Protein AF-A0AAD6V5V3-F1 (afdb_monomer_lite)

Organism: NCBI:txid153505

Radius of gyration: 15.56 Å; chains: 1; bounding box: 36×31×38 Å

pLD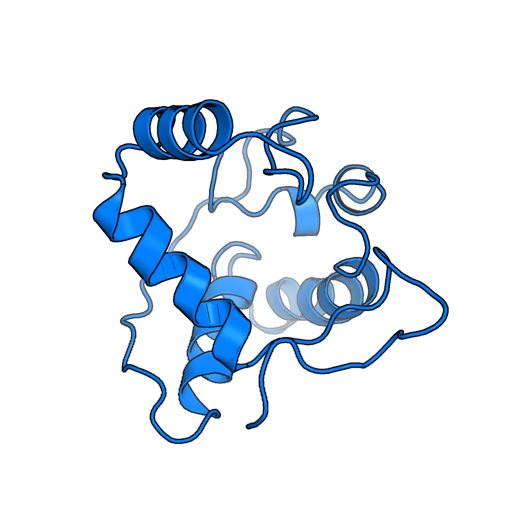DT: mean 90.62, std 7.43, range [54.41, 97.75]

Sequence (130 aa):
GAADRSFLWDLDEVQREENNGLQAITAVLTLLPAHFGVSPGDVLQLAGVLGVLACPGGPRIDVWVGRAPPANVAPTGLLPSPFDTVEHLTGRFADMGFAATDLIALVGAHGTAKQRFVDPSRAGQSMDST

Structure (mmCIF, N/CA/C/O backbone):
data_AF-A0AAD6V5V3-F1
#
_entry.id   AF-A0AAD6V5V3-F1
#
loop_
_atom_site.group_PDB
_atom_site.id
_atom_site.type_symbol
_atom_site.label_atom_id
_atom_site.label_alt_id
_atom_site.label_comp_id
_atom_site.label_asym_id
_atom_site.label_entity_id
_atom_site.label_seq_id
_atom_site.pdbx_PDB_ins_code
_atom_site.Cartn_x
_atom_site.Cartn_y
_atom_site.Cartn_z
_atom_site.occupancy
_atom_site.B_iso_or_equiv
_atom_site.auth_seq_id
_atom_site.auth_comp_id
_atom_site.auth_asym_id
_atom_site.auth_atom_id
_atom_site.pdbx_PDB_model_num
ATOM 1 N N . GLY A 1 1 ? 6.956 6.339 -10.772 1.00 54.41 1 GLY A N 1
ATOM 2 C CA . GLY A 1 1 ? 6.102 5.737 -11.814 1.00 54.41 1 GLY A CA 1
ATOM 3 C C . GLY A 1 1 ? 5.219 4.661 -11.216 1.00 54.41 1 GLY A C 1
ATOM 4 O O . GLY A 1 1 ? 5.354 3.496 -11.567 1.00 54.41 1 GLY A O 1
ATOM 5 N N . ALA A 1 2 ? 4.282 5.060 -10.348 1.00 71.12 2 ALA A N 1
ATOM 6 C CA . ALA A 1 2 ? 3.344 4.177 -9.651 1.00 71.12 2 ALA A CA 1
ATOM 7 C C . ALA A 1 2 ? 4.007 2.915 -9.053 1.00 71.12 2 ALA A C 1
ATOM 9 O O . ALA A 1 2 ? 4.769 3.005 -8.096 1.00 71.12 2 ALA A O 1
ATOM 10 N N . ALA A 1 3 ? 3.736 1.734 -9.611 1.00 70.19 3 ALA A N 1
ATOM 11 C CA . ALA A 1 3 ? 4.239 0.451 -9.118 1.00 70.19 3 ALA A CA 1
ATOM 12 C C . ALA A 1 3 ? 5.700 0.142 -9.522 1.00 70.19 3 ALA A C 1
ATOM 14 O O . ALA A 1 3 ? 6.078 -1.029 -9.586 1.00 70.19 3 ALA A O 1
ATOM 15 N N . ASP A 1 4 ? 6.516 1.164 -9.788 1.00 66.94 4 ASP A N 1
ATOM 16 C CA . ASP A 1 4 ? 7.957 1.048 -10.051 1.00 66.94 4 ASP A CA 1
ATOM 17 C C . ASP A 1 4 ? 8.811 1.056 -8.774 1.00 66.94 4 ASP A C 1
ATOM 19 O O . ASP A 1 4 ? 9.983 0.684 -8.811 1.00 66.94 4 ASP A O 1
ATOM 23 N N . ARG A 1 5 ? 8.184 1.364 -7.629 1.00 67.44 5 ARG A N 1
ATOM 24 C CA . ARG A 1 5 ? 8.738 1.199 -6.274 1.00 67.44 5 ARG A CA 1
ATOM 25 C C . ARG A 1 5 ? 9.974 2.047 -6.021 1.00 67.44 5 ARG A C 1
ATOM 27 O O . ARG A 1 5 ? 10.941 1.585 -5.412 1.00 67.44 5 ARG A O 1
ATOM 34 N N . SER A 1 6 ? 9.903 3.299 -6.455 1.00 73.19 6 SER A N 1
ATOM 35 C CA . SER A 1 6 ? 10.921 4.310 -6.190 1.00 73.19 6 SER A CA 1
ATOM 36 C C . SER A 1 6 ? 11.314 4.383 -4.708 1.00 73.19 6 SER A C 1
ATOM 38 O O . SER A 1 6 ? 12.503 4.483 -4.443 1.00 73.19 6 SER A O 1
ATOM 40 N N . PHE A 1 7 ? 10.405 4.154 -3.750 1.00 76.81 7 PHE A N 1
ATOM 41 C CA . PHE A 1 7 ? 10.744 4.147 -2.314 1.00 76.81 7 PHE A CA 1
ATOM 42 C C . PHE A 1 7 ? 11.674 3.012 -1.836 1.00 76.81 7 PHE A C 1
ATOM 44 O O . PHE A 1 7 ? 12.248 3.116 -0.756 1.00 76.81 7 PHE A O 1
ATOM 51 N N . LEU A 1 8 ? 11.826 1.913 -2.592 1.00 74.19 8 LEU A N 1
ATOM 52 C CA . LEU A 1 8 ? 12.828 0.877 -2.281 1.00 74.19 8 LEU A CA 1
ATOM 53 C C . LEU A 1 8 ? 14.222 1.241 -2.818 1.00 74.19 8 LEU A C 1
ATOM 55 O O . LEU A 1 8 ? 15.199 0.574 -2.490 1.00 74.19 8 LEU A O 1
ATOM 59 N N . TRP A 1 9 ? 14.305 2.254 -3.678 1.00 72.06 9 TRP A N 1
ATOM 60 C CA . TRP A 1 9 ? 15.536 2.723 -4.307 1.00 72.06 9 TRP A CA 1
ATOM 61 C C . TRP A 1 9 ? 15.996 4.064 -3.726 1.00 72.06 9 TRP A C 1
ATOM 63 O O . TRP A 1 9 ? 17.182 4.253 -3.468 1.00 72.06 9 TRP A O 1
ATOM 73 N N . ASP A 1 10 ? 15.056 4.979 -3.505 1.00 76.38 10 ASP A N 1
ATOM 74 C CA . ASP A 1 10 ? 15.281 6.292 -2.927 1.00 76.38 10 ASP A CA 1
ATOM 75 C C . ASP A 1 10 ? 15.041 6.266 -1.415 1.00 76.38 10 ASP A C 1
ATOM 77 O O . ASP A 1 10 ? 13.914 6.108 -0.935 1.00 76.38 10 ASP A O 1
ATOM 81 N N . LEU A 1 11 ? 16.129 6.442 -0.667 1.00 74.25 11 LEU A N 1
ATOM 82 C CA . LEU A 1 11 ? 16.093 6.481 0.787 1.00 74.25 11 LEU A CA 1
ATOM 83 C C . LEU A 1 11 ? 15.423 7.748 1.324 1.00 74.25 11 LEU A C 1
ATOM 85 O O . LEU A 1 11 ? 15.017 7.720 2.478 1.00 74.25 11 LEU A O 1
ATOM 89 N N . ASP A 1 12 ? 15.254 8.807 0.529 1.00 84.81 12 ASP A N 1
ATOM 90 C CA . ASP A 1 12 ? 14.561 10.020 0.971 1.00 84.81 12 ASP A CA 1
ATOM 91 C C . ASP A 1 12 ? 13.036 9.869 0.865 1.00 84.81 12 ASP A C 1
ATOM 93 O O . ASP A 1 12 ? 12.298 10.338 1.734 1.00 84.81 12 ASP A O 1
ATOM 97 N N . GLU A 1 13 ? 12.536 9.157 -0.152 1.00 87.88 13 GLU A N 1
ATOM 98 C CA . GLU A 1 13 ? 11.103 8.893 -0.322 1.00 87.88 13 GLU A CA 1
ATOM 99 C C . GLU A 1 13 ? 10.508 8.158 0.887 1.00 87.88 13 GLU A C 1
ATOM 101 O O . GLU A 1 13 ? 9.451 8.550 1.387 1.00 87.88 13 GLU A O 1
ATOM 106 N N . VAL A 1 14 ? 11.201 7.145 1.418 1.00 89.81 14 VAL A N 1
ATOM 107 C CA . VAL A 1 14 ? 10.723 6.379 2.583 1.00 89.81 14 VAL A CA 1
ATOM 108 C C . VAL A 1 14 ? 10.774 7.175 3.899 1.00 89.81 14 VAL A C 1
ATOM 110 O O . VAL A 1 14 ? 10.152 6.769 4.878 1.00 89.81 14 VAL A O 1
ATOM 113 N N . GLN A 1 15 ? 11.491 8.302 3.957 1.00 90.69 15 GLN A N 1
ATOM 114 C CA . GLN A 1 15 ? 11.553 9.161 5.154 1.00 90.69 15 GLN A CA 1
ATOM 115 C C . GLN A 1 15 ? 10.452 10.222 5.197 1.00 90.69 15 GLN A C 1
ATOM 117 O O . GLN A 1 15 ? 10.331 10.935 6.192 1.00 90.69 15 GLN A O 1
ATOM 122 N N . ARG A 1 16 ? 9.652 10.350 4.136 1.00 90.94 16 ARG A N 1
ATOM 123 C CA . ARG A 1 16 ? 8.540 11.302 4.110 1.00 90.94 16 ARG A CA 1
ATOM 124 C C . ARG A 1 16 ? 7.472 10.915 5.128 1.00 90.94 16 ARG A C 1
ATOM 126 O O . ARG A 1 16 ? 7.244 9.731 5.381 1.00 90.94 16 ARG A O 1
ATOM 133 N N . GLU A 1 17 ? 6.797 11.916 5.683 1.00 90.19 17 GLU A N 1
ATOM 134 C CA . GLU A 1 17 ? 5.797 11.720 6.735 1.00 90.19 17 GLU A CA 1
ATOM 135 C C . GLU A 1 17 ? 4.658 10.800 6.275 1.00 90.19 17 GLU A C 1
ATOM 137 O O . GLU A 1 17 ? 4.246 9.911 7.022 1.00 90.19 17 GLU A O 1
ATOM 142 N N . GLU A 1 18 ? 4.224 10.931 5.017 1.00 89.81 18 GLU A N 1
ATOM 143 C CA . GLU A 1 18 ? 3.192 10.076 4.423 1.00 89.81 18 GLU A CA 1
ATOM 144 C C . GLU A 1 18 ? 3.594 8.592 4.310 1.00 89.81 18 GLU A C 1
ATOM 146 O O . GLU A 1 18 ? 2.730 7.730 4.166 1.00 89.81 18 GLU A O 1
ATOM 151 N N . ASN A 1 19 ? 4.891 8.281 4.412 1.00 92.00 19 ASN A N 1
ATOM 152 C CA . ASN A 1 19 ? 5.453 6.930 4.344 1.00 92.00 19 ASN A CA 1
ATOM 153 C C . ASN A 1 19 ? 5.829 6.357 5.724 1.00 92.00 19 ASN A C 1
ATOM 155 O O . ASN A 1 19 ? 6.440 5.283 5.811 1.00 92.00 19 ASN A O 1
ATOM 159 N N . ASN A 1 20 ? 5.471 7.038 6.818 1.00 92.06 20 ASN A N 1
ATOM 160 C CA . ASN A 1 20 ? 5.754 6.569 8.173 1.00 92.06 20 ASN A CA 1
ATOM 161 C C . ASN A 1 20 ? 5.230 5.145 8.421 1.00 92.06 20 ASN A C 1
ATOM 163 O O . ASN A 1 20 ? 4.046 4.845 8.277 1.00 92.06 20 ASN A O 1
ATOM 167 N N . GLY A 1 21 ? 6.138 4.257 8.833 1.00 90.69 21 GLY A N 1
ATOM 168 C CA . GLY A 1 21 ? 5.881 2.835 9.056 1.00 90.69 21 GLY A CA 1
ATOM 169 C C . GLY A 1 21 ? 6.419 1.910 7.966 1.00 90.69 21 GLY A C 1
ATOM 170 O O . GLY A 1 21 ? 6.533 0.707 8.211 1.00 90.69 21 GLY A O 1
ATOM 171 N N . LEU A 1 22 ? 6.820 2.439 6.807 1.00 92.19 22 LEU A N 1
ATOM 172 C CA . LEU A 1 22 ? 7.401 1.641 5.723 1.00 92.19 22 LEU A CA 1
ATOM 173 C C . LEU A 1 22 ? 8.907 1.393 5.881 1.00 92.19 22 LEU A C 1
ATOM 175 O O . LEU A 1 22 ? 9.457 0.527 5.199 1.00 92.19 22 LEU A O 1
ATOM 179 N N . GLN A 1 23 ? 9.589 2.097 6.787 1.00 91.56 23 GLN A N 1
ATOM 180 C CA . GLN A 1 23 ? 11.049 2.036 6.924 1.00 91.56 23 GLN A CA 1
ATOM 181 C C . GLN A 1 23 ? 11.535 0.624 7.276 1.00 91.56 23 GLN A C 1
ATOM 183 O O . GLN A 1 23 ? 12.470 0.113 6.661 1.00 91.56 23 GLN A O 1
ATOM 188 N N . ALA A 1 24 ? 10.864 -0.036 8.226 1.00 91.25 24 ALA A N 1
ATOM 189 C CA . ALA A 1 24 ? 11.245 -1.374 8.674 1.00 91.25 24 ALA A CA 1
ATOM 190 C C . ALA A 1 24 ? 11.100 -2.422 7.559 1.00 91.25 24 ALA A C 1
ATOM 192 O O . ALA A 1 24 ? 12.007 -3.224 7.350 1.00 91.25 24 ALA A O 1
ATOM 193 N N . ILE A 1 25 ? 9.986 -2.404 6.817 1.00 90.88 25 ILE A N 1
ATOM 194 C CA . ILE A 1 25 ? 9.772 -3.364 5.726 1.00 90.88 25 ILE A CA 1
ATOM 195 C C . ILE A 1 25 ? 10.682 -3.064 4.532 1.00 90.88 25 ILE A C 1
ATOM 197 O O . ILE A 1 25 ? 11.215 -3.987 3.924 1.00 90.88 25 ILE A O 1
ATOM 201 N N . THR A 1 26 ? 10.941 -1.788 4.244 1.00 90.56 26 THR A N 1
ATOM 202 C CA . THR A 1 26 ? 11.869 -1.370 3.186 1.00 90.56 26 THR A CA 1
ATOM 203 C C . THR A 1 26 ? 13.275 -1.892 3.457 1.00 90.56 26 THR A C 1
ATOM 205 O O . THR A 1 26 ? 13.861 -2.510 2.575 1.00 90.56 26 THR A O 1
ATOM 208 N N . ALA A 1 27 ? 13.778 -1.758 4.689 1.00 89.62 27 ALA A N 1
ATOM 209 C CA . ALA A 1 27 ? 15.093 -2.272 5.078 1.00 89.62 27 ALA A CA 1
ATOM 210 C C . ALA A 1 27 ? 15.240 -3.794 4.888 1.00 89.62 27 ALA A C 1
ATOM 212 O O . ALA A 1 27 ? 16.331 -4.278 4.596 1.00 89.62 27 ALA A O 1
ATOM 213 N N . VAL A 1 28 ? 14.149 -4.553 5.037 1.00 90.50 28 VAL A N 1
ATOM 214 C CA . VAL A 1 28 ? 14.135 -6.003 4.791 1.00 90.50 28 VAL A CA 1
ATOM 215 C C . VAL A 1 28 ? 14.093 -6.304 3.292 1.00 90.50 28 VAL A C 1
ATOM 217 O O . VAL A 1 28 ? 14.845 -7.144 2.800 1.00 90.50 28 VAL A O 1
ATOM 220 N N . LEU A 1 29 ? 13.209 -5.629 2.552 1.00 91.38 29 LEU A N 1
ATOM 221 C CA . LEU A 1 29 ? 12.964 -5.932 1.143 1.00 91.38 29 LEU A CA 1
ATOM 222 C C . LEU A 1 29 ? 14.087 -5.462 0.215 1.00 91.38 29 LEU A C 1
ATOM 224 O O . LEU A 1 29 ? 14.263 -6.072 -0.835 1.00 91.38 29 LEU A O 1
ATOM 228 N N . THR A 1 30 ? 14.861 -4.435 0.574 1.00 89.06 30 THR A N 1
ATOM 229 C CA . THR A 1 30 ? 15.959 -3.898 -0.258 1.00 89.06 30 THR A CA 1
ATOM 230 C C . THR A 1 30 ? 17.105 -4.888 -0.477 1.00 89.06 30 THR A C 1
ATOM 232 O O . THR A 1 30 ? 17.839 -4.767 -1.456 1.00 89.06 30 THR A O 1
ATOM 235 N N . LEU A 1 31 ? 17.242 -5.902 0.382 1.00 89.56 31 LEU A N 1
ATOM 236 C CA . LEU A 1 31 ? 18.299 -6.916 0.289 1.00 89.56 31 LEU A CA 1
ATOM 237 C C . LEU A 1 31 ? 17.982 -8.030 -0.724 1.00 89.56 31 LEU A C 1
ATOM 239 O O . LEU A 1 31 ? 18.884 -8.660 -1.277 1.00 89.56 31 LEU A O 1
ATOM 243 N N . LEU A 1 32 ? 16.697 -8.285 -0.980 1.00 91.19 32 LEU A N 1
ATOM 244 C CA . LEU A 1 32 ? 16.235 -9.426 -1.776 1.00 91.19 32 LEU A CA 1
ATOM 245 C C . LEU A 1 32 ? 16.497 -9.301 -3.292 1.00 91.19 32 LEU A C 1
ATOM 247 O O . LEU A 1 32 ? 16.842 -10.317 -3.897 1.00 91.19 32 LEU A O 1
ATOM 251 N N . PRO A 1 33 ? 16.379 -8.116 -3.931 1.00 89.69 33 PRO A N 1
ATOM 252 C CA . PRO A 1 33 ? 16.605 -7.956 -5.367 1.00 89.69 33 PRO A CA 1
ATOM 253 C C . PRO A 1 33 ? 17.994 -8.417 -5.801 1.00 89.69 33 PRO A C 1
ATOM 255 O O . PRO A 1 33 ? 18.119 -9.208 -6.733 1.00 89.69 33 PRO A O 1
ATOM 258 N N . ALA A 1 34 ? 19.030 -7.978 -5.079 1.00 88.88 34 ALA A N 1
ATOM 259 C CA . ALA A 1 34 ? 20.412 -8.354 -5.358 1.00 88.88 34 ALA A CA 1
ATOM 260 C C . ALA A 1 34 ? 20.669 -9.843 -5.087 1.00 88.88 34 ALA A C 1
ATOM 262 O O . ALA A 1 34 ? 21.412 -10.482 -5.826 1.00 88.88 34 ALA A O 1
ATOM 263 N N . HIS A 1 35 ? 20.035 -10.404 -4.053 1.00 92.56 35 HIS A N 1
ATOM 264 C CA . HIS A 1 35 ? 20.198 -11.811 -3.697 1.00 92.56 35 HIS A CA 1
ATOM 265 C C . HIS A 1 35 ? 19.584 -12.765 -4.734 1.00 92.56 35 HIS A C 1
ATOM 267 O O . HIS A 1 35 ? 20.198 -13.773 -5.075 1.00 92.56 35 HIS A O 1
ATOM 273 N N . PHE A 1 36 ? 18.392 -12.448 -5.248 1.00 92.69 36 PHE A N 1
ATOM 274 C CA . PHE A 1 36 ? 17.651 -13.318 -6.169 1.00 92.69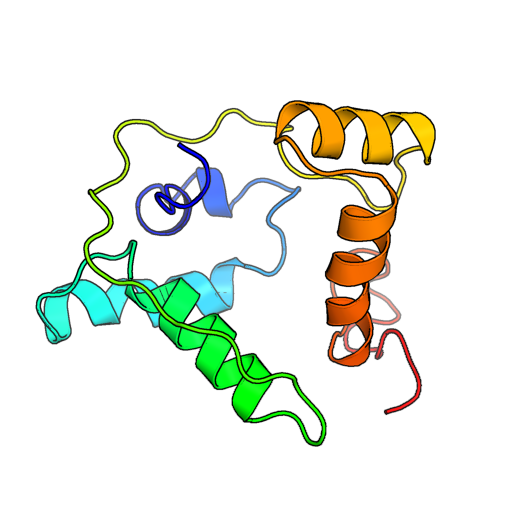 36 PHE A CA 1
ATOM 275 C C . PHE A 1 36 ? 17.764 -12.922 -7.647 1.00 92.69 36 PHE A C 1
ATOM 277 O O . PHE A 1 36 ? 17.242 -13.633 -8.502 1.00 92.69 36 PHE A O 1
ATOM 284 N N . GLY A 1 37 ? 18.418 -11.802 -7.970 1.00 90.88 37 GLY A N 1
ATOM 285 C CA . GLY A 1 37 ? 18.530 -11.317 -9.348 1.00 90.88 37 GLY A CA 1
ATOM 286 C C . GLY A 1 37 ? 17.184 -10.908 -9.957 1.00 90.88 37 GLY A C 1
ATOM 287 O O . GLY A 1 37 ? 16.959 -11.103 -11.149 1.00 90.88 37 GLY A O 1
ATOM 288 N N . VAL A 1 38 ? 16.277 -10.366 -9.142 1.00 90.00 38 VAL A N 1
ATOM 289 C CA . VAL A 1 38 ? 14.932 -9.927 -9.553 1.00 90.00 38 VAL A CA 1
ATOM 290 C C . VAL A 1 38 ? 14.782 -8.422 -9.373 1.00 90.00 38 VAL A C 1
ATOM 292 O O . VAL A 1 38 ? 15.514 -7.807 -8.597 1.00 90.00 38 VAL A O 1
ATOM 295 N N . SER A 1 39 ? 13.820 -7.802 -10.060 1.00 87.50 39 SER A N 1
ATOM 296 C CA . SER A 1 39 ? 13.616 -6.361 -9.907 1.00 87.50 39 SER A CA 1
ATOM 297 C C . SER A 1 39 ? 13.148 -6.026 -8.475 1.00 87.50 39 SER A C 1
ATOM 299 O O . SER A 1 39 ? 12.317 -6.751 -7.906 1.00 87.50 39 SER A O 1
ATOM 301 N N . PRO A 1 40 ? 13.605 -4.902 -7.878 1.00 86.25 40 PRO A N 1
ATOM 302 C CA . PRO A 1 40 ? 13.020 -4.368 -6.647 1.00 86.25 40 PRO A CA 1
ATOM 303 C C . PRO A 1 40 ? 11.537 -4.153 -6.803 1.00 86.25 40 PRO A C 1
ATOM 305 O O . PRO A 1 40 ? 10.826 -4.321 -5.826 1.00 86.25 40 PRO A O 1
ATOM 308 N N . GLY A 1 41 ? 11.137 -3.839 -8.040 1.00 87.69 41 GLY A N 1
ATOM 309 C CA . GLY A 1 41 ? 9.820 -3.763 -8.632 1.00 87.69 41 GLY A CA 1
ATOM 310 C C . GLY A 1 41 ? 9.038 -5.064 -8.690 1.00 87.69 41 GLY A C 1
ATOM 311 O O . GLY A 1 41 ? 7.849 -4.939 -8.872 1.00 87.69 41 GLY A O 1
ATOM 312 N N . ASP A 1 42 ? 9.577 -6.263 -8.451 1.00 91.69 42 ASP A N 1
ATOM 313 C CA . ASP A 1 42 ? 8.820 -7.530 -8.398 1.00 91.69 42 ASP A CA 1
ATOM 314 C C . ASP A 1 42 ? 8.739 -8.098 -6.972 1.00 91.69 42 ASP A C 1
ATOM 316 O O . ASP A 1 42 ? 7.650 -8.466 -6.538 1.00 91.69 42 ASP A O 1
ATOM 320 N N . VAL A 1 43 ? 9.781 -7.909 -6.152 1.00 91.75 43 VAL A N 1
ATOM 321 C CA . VAL A 1 43 ? 9.857 -8.307 -4.722 1.00 91.75 43 VAL A CA 1
ATOM 322 C C . VAL A 1 43 ? 8.660 -7.892 -3.824 1.00 91.75 43 VAL A C 1
ATOM 324 O O . VAL A 1 43 ? 7.847 -8.740 -3.518 1.00 91.75 43 VAL A O 1
ATOM 327 N N . LEU A 1 44 ? 8.489 -6.628 -3.409 1.00 91.56 44 LEU A N 1
ATOM 328 C CA . LEU A 1 44 ? 7.290 -6.024 -2.763 1.00 91.56 44 LEU A CA 1
ATOM 329 C C . LEU A 1 44 ? 5.897 -6.522 -3.216 1.00 91.56 44 LEU A C 1
ATOM 331 O O . LEU A 1 44 ? 5.056 -6.716 -2.361 1.00 91.56 44 LEU A O 1
ATOM 335 N N . GLN A 1 45 ? 5.591 -6.689 -4.503 1.00 93.12 45 GLN A N 1
ATOM 336 C CA . GLN A 1 45 ? 4.269 -7.121 -5.008 1.00 93.12 45 GLN A CA 1
ATOM 337 C C . GLN A 1 45 ? 4.114 -8.613 -4.777 1.00 93.12 45 GLN A C 1
ATOM 339 O O . GLN A 1 45 ? 3.069 -9.036 -4.302 1.00 93.12 45 GLN A O 1
ATOM 344 N N . LEU A 1 46 ? 5.171 -9.398 -5.014 1.00 94.00 46 LEU A N 1
ATOM 345 C CA . LEU A 1 46 ? 5.188 -10.787 -4.578 1.00 94.00 46 LEU A CA 1
ATOM 346 C C . LEU A 1 46 ? 5.045 -10.875 -3.050 1.00 94.00 46 LEU A C 1
ATOM 348 O O . LEU A 1 46 ? 4.219 -11.634 -2.567 1.00 94.00 46 LEU A O 1
ATOM 352 N N . ALA A 1 47 ? 5.780 -10.064 -2.288 1.00 94.19 47 ALA A N 1
ATOM 353 C CA . ALA A 1 47 ? 5.707 -10.021 -0.830 1.00 94.19 47 ALA A CA 1
ATOM 354 C C . ALA A 1 47 ? 4.311 -9.611 -0.332 1.00 94.19 47 ALA A C 1
ATOM 356 O O . ALA A 1 47 ? 3.795 -10.222 0.598 1.00 94.19 47 ALA A O 1
ATOM 357 N N . GLY A 1 48 ? 3.680 -8.627 -0.974 1.00 94.44 48 GLY A N 1
ATOM 358 C CA . GLY A 1 48 ? 2.323 -8.181 -0.678 1.00 94.44 48 GLY A CA 1
ATOM 359 C C . GLY A 1 48 ? 1.295 -9.274 -0.951 1.00 94.44 48 GLY A C 1
ATOM 360 O O . GLY A 1 48 ? 0.491 -9.579 -0.075 1.00 94.44 48 GLY A O 1
ATOM 361 N N . VAL A 1 49 ? 1.367 -9.932 -2.112 1.00 95.88 49 VAL A N 1
ATOM 362 C CA . VAL A 1 49 ? 0.474 -11.055 -2.434 1.00 95.88 49 VAL A CA 1
ATOM 363 C C . VAL A 1 49 ? 0.692 -12.239 -1.495 1.00 95.88 49 VAL A C 1
ATOM 365 O O . VAL A 1 49 ? -0.282 -12.822 -1.030 1.00 95.88 49 VAL A O 1
ATOM 368 N N . LEU A 1 50 ? 1.940 -12.576 -1.160 1.00 95.19 50 LEU A N 1
ATOM 369 C CA . LEU A 1 50 ? 2.232 -13.618 -0.173 1.00 95.19 50 LEU A CA 1
ATOM 370 C C . LEU A 1 50 ? 1.709 -13.246 1.222 1.00 95.19 50 LEU A C 1
ATOM 372 O O . LEU A 1 50 ? 1.222 -14.121 1.933 1.00 95.19 50 LEU A O 1
ATOM 376 N N . GLY A 1 51 ? 1.762 -11.964 1.594 1.00 94.75 51 GLY A N 1
ATOM 377 C CA . GLY A 1 51 ? 1.170 -11.449 2.827 1.00 94.75 51 GLY A CA 1
ATOM 378 C C . GLY A 1 51 ? -0.345 -11.643 2.866 1.00 94.75 51 GLY A C 1
ATOM 379 O O . GLY A 1 51 ? -0.857 -12.208 3.825 1.00 94.75 51 GLY A O 1
ATOM 380 N N . VAL A 1 52 ? -1.048 -11.263 1.795 1.00 95.56 52 VAL A N 1
ATOM 381 C CA . VAL A 1 52 ? -2.502 -11.474 1.670 1.00 95.56 52 VAL A CA 1
ATOM 382 C C . VAL A 1 52 ? -2.851 -12.963 1.680 1.00 95.56 52 VAL A C 1
ATOM 384 O O . VAL A 1 52 ? -3.792 -13.368 2.355 1.00 95.56 52 VAL A O 1
ATOM 387 N N . LEU A 1 53 ? -2.075 -13.793 0.978 1.00 94.75 53 LEU A N 1
ATOM 388 C CA . LEU A 1 53 ? -2.285 -15.240 0.917 1.00 94.75 53 LEU A CA 1
ATOM 389 C C . LEU A 1 53 ? -2.116 -15.919 2.286 1.00 94.75 53 LEU A C 1
ATOM 391 O O . LEU A 1 53 ? -2.748 -16.941 2.546 1.00 94.75 53 LEU A O 1
ATOM 395 N N . ALA A 1 54 ? -1.260 -15.371 3.150 1.00 94.75 54 ALA A N 1
ATOM 396 C CA . ALA A 1 54 ? -1.057 -15.878 4.502 1.00 94.75 54 ALA A CA 1
ATOM 397 C C . ALA A 1 54 ? -2.231 -15.556 5.448 1.00 94.75 54 ALA A C 1
ATOM 399 O O . ALA A 1 54 ? -2.384 -16.222 6.474 1.00 94.75 54 ALA A O 1
ATOM 400 N N . CYS A 1 55 ? -3.067 -14.566 5.118 1.00 94.56 55 CYS A N 1
ATOM 401 C CA . CYS A 1 55 ? -4.246 -14.205 5.899 1.00 94.56 55 CYS A CA 1
ATOM 402 C C . CYS A 1 55 ? -5.416 -15.168 5.606 1.00 94.56 55 CYS A C 1
ATOM 404 O O . CYS A 1 55 ? -5.796 -15.343 4.443 1.00 94.56 55 CYS A O 1
ATOM 406 N N . PRO A 1 56 ? -6.045 -15.779 6.630 1.00 93.81 56 PRO A N 1
ATOM 407 C CA . PRO A 1 56 ? -7.230 -16.609 6.431 1.00 93.81 56 PRO A CA 1
ATOM 408 C C . PRO A 1 56 ? -8.351 -15.839 5.722 1.00 93.81 56 PRO A C 1
ATOM 410 O O . PRO A 1 56 ? -8.730 -14.754 6.148 1.00 93.81 56 PRO A O 1
ATOM 413 N N . GLY A 1 57 ? -8.889 -16.404 4.639 1.00 89.38 57 GLY A N 1
ATOM 414 C CA . GLY A 1 57 ? -9.943 -15.757 3.848 1.00 89.38 57 GLY A CA 1
ATOM 415 C C . GLY A 1 57 ? -9.454 -14.664 2.888 1.00 89.38 57 GLY A C 1
ATOM 416 O O . GLY A 1 57 ? -10.279 -14.091 2.179 1.00 89.38 57 GLY A O 1
ATOM 417 N N . GLY A 1 58 ? -8.143 -14.403 2.816 1.00 89.69 58 GLY A N 1
ATOM 418 C CA . GLY A 1 58 ? -7.561 -13.485 1.841 1.00 89.69 58 GLY A CA 1
ATOM 419 C C . GLY A 1 58 ? -7.798 -13.943 0.392 1.00 89.69 58 GLY A C 1
ATOM 420 O O . GLY A 1 58 ? -7.802 -15.149 0.110 1.00 89.69 58 GLY A O 1
ATOM 421 N N . PRO A 1 59 ? -8.011 -13.012 -0.556 1.00 92.12 59 PRO A N 1
ATOM 422 C CA . PRO A 1 59 ? -8.213 -13.359 -1.956 1.00 92.12 59 PRO A CA 1
ATOM 423 C C . PRO A 1 59 ? -6.941 -13.935 -2.584 1.00 92.12 59 PRO A C 1
ATOM 425 O O . PRO A 1 59 ? -5.816 -13.631 -2.186 1.00 92.12 59 PRO A O 1
ATOM 428 N N . ARG A 1 60 ? -7.120 -14.729 -3.642 1.00 92.75 60 ARG A N 1
ATOM 429 C CA . ARG A 1 60 ? -6.016 -15.080 -4.540 1.00 92.75 60 ARG A CA 1
ATOM 430 C C . ARG A 1 60 ? -5.795 -13.924 -5.506 1.00 92.75 60 ARG A C 1
ATOM 432 O O . ARG A 1 60 ? -6.729 -13.517 -6.190 1.00 92.75 60 ARG A O 1
ATOM 439 N N . ILE A 1 61 ? -4.570 -13.414 -5.541 1.00 94.81 61 ILE A N 1
ATOM 440 C CA . ILE A 1 61 ? -4.159 -12.296 -6.389 1.00 94.81 61 ILE A CA 1
ATOM 441 C C . ILE A 1 61 ? -3.075 -12.808 -7.334 1.00 94.81 61 ILE A C 1
ATOM 443 O O . ILE A 1 61 ? -2.113 -13.437 -6.891 1.00 94.81 61 ILE A O 1
ATOM 447 N N . ASP A 1 62 ? -3.221 -12.536 -8.627 1.00 95.06 62 ASP A N 1
ATOM 448 C CA . ASP A 1 62 ? -2.204 -12.889 -9.612 1.00 95.06 62 ASP A CA 1
ATOM 449 C C . ASP A 1 62 ? -0.965 -12.000 -9.457 1.00 95.06 62 ASP A C 1
ATOM 451 O O . ASP A 1 62 ? -1.060 -10.776 -9.333 1.00 95.06 62 ASP A O 1
ATOM 455 N N . VAL A 1 63 ? 0.220 -12.611 -9.513 1.00 93.19 63 VAL A N 1
ATOM 456 C CA . VAL A 1 63 ? 1.494 -11.885 -9.516 1.00 93.19 63 VAL A CA 1
ATOM 457 C C . VAL A 1 63 ? 2.073 -11.891 -10.919 1.00 93.19 63 VAL A C 1
ATOM 459 O O . VAL A 1 63 ? 2.539 -12.912 -11.418 1.00 93.19 63 VAL A O 1
ATOM 462 N N . TRP A 1 64 ? 2.108 -10.712 -11.525 1.00 93.31 64 TRP A N 1
ATOM 463 C CA . TRP A 1 64 ? 2.837 -10.460 -12.763 1.00 93.31 64 TRP A CA 1
ATOM 464 C C . TRP A 1 64 ? 4.256 -9.996 -12.431 1.00 93.31 64 TRP A C 1
ATOM 466 O O . TRP A 1 64 ? 4.439 -9.244 -11.470 1.00 93.31 64 TRP A O 1
ATOM 476 N N . VAL A 1 65 ? 5.248 -10.439 -13.203 1.00 92.44 65 VAL A N 1
ATOM 477 C CA . VAL A 1 65 ? 6.677 -10.112 -13.026 1.00 92.44 65 VAL A CA 1
ATOM 478 C C . VAL A 1 65 ? 7.240 -9.420 -14.269 1.00 92.44 65 VAL A C 1
ATOM 480 O O . VAL A 1 65 ? 6.640 -9.498 -15.339 1.00 92.44 65 VAL A O 1
ATOM 483 N N . GLY A 1 66 ? 8.394 -8.763 -14.138 1.00 91.56 66 GLY A N 1
ATOM 484 C CA . GLY A 1 66 ? 9.065 -8.062 -15.237 1.00 91.56 66 GLY A CA 1
ATOM 485 C C . GLY A 1 66 ? 8.969 -6.540 -15.158 1.00 91.56 66 GLY A C 1
ATOM 486 O O . GLY A 1 66 ? 9.100 -5.866 -16.179 1.00 91.56 66 GLY A O 1
ATOM 487 N N . ARG A 1 67 ? 8.722 -5.971 -13.972 1.00 91.19 67 ARG A N 1
ATOM 488 C CA . ARG A 1 67 ? 8.691 -4.509 -13.822 1.00 91.19 67 ARG A CA 1
ATOM 489 C C . ARG A 1 67 ? 10.079 -3.910 -14.019 1.00 91.19 67 ARG A C 1
ATOM 491 O O . ARG A 1 67 ? 11.077 -4.400 -13.489 1.00 91.19 67 ARG A O 1
ATOM 498 N N . ALA A 1 68 ? 10.115 -2.823 -14.780 1.00 86.94 68 ALA A N 1
ATOM 499 C CA . ALA A 1 68 ? 11.325 -2.051 -15.001 1.00 86.94 68 ALA A CA 1
ATOM 500 C C . ALA A 1 68 ? 11.777 -1.348 -13.704 1.00 86.94 68 ALA A C 1
ATOM 502 O O . ALA A 1 68 ? 10.944 -1.066 -12.837 1.00 86.94 68 ALA A O 1
ATOM 503 N N . PRO A 1 69 ? 13.078 -1.038 -13.568 1.00 78.75 69 PRO A N 1
ATOM 504 C CA . PRO A 1 69 ? 13.566 -0.164 -12.508 1.00 78.75 69 PRO A CA 1
ATOM 505 C C . PRO A 1 69 ? 12.854 1.201 -12.526 1.00 78.75 69 PRO A C 1
ATOM 507 O O . PRO A 1 69 ? 12.463 1.663 -13.604 1.00 78.75 69 PRO A O 1
ATOM 510 N N . PRO A 1 70 ? 12.707 1.866 -11.366 1.00 77.69 70 PRO A N 1
ATOM 511 C CA . PRO A 1 70 ? 12.104 3.191 -11.305 1.00 77.69 70 PRO A CA 1
ATOM 512 C C . PRO A 1 70 ? 12.908 4.186 -12.141 1.00 77.69 70 PRO A C 1
ATOM 514 O O . PRO A 1 70 ? 14.132 4.259 -12.042 1.00 77.69 70 PRO A O 1
ATOM 517 N N . ALA A 1 71 ? 12.206 4.956 -12.974 1.00 78.81 71 ALA A N 1
ATOM 518 C CA . ALA A 1 71 ? 12.831 5.967 -13.826 1.00 78.81 71 ALA A CA 1
ATOM 519 C C . ALA A 1 71 ? 13.091 7.279 -13.071 1.00 78.81 71 ALA A C 1
ATOM 521 O O . ALA A 1 71 ? 14.028 7.996 -13.400 1.00 78.81 71 ALA A O 1
ATOM 522 N N . ASN A 1 72 ? 12.250 7.593 -12.081 1.00 81.50 72 ASN A N 1
ATOM 523 C CA . ASN A 1 72 ? 12.305 8.814 -11.283 1.00 81.50 72 ASN A CA 1
ATOM 524 C C . ASN A 1 72 ? 11.769 8.545 -9.872 1.00 81.50 72 ASN A C 1
ATOM 526 O O . ASN A 1 72 ? 10.938 7.655 -9.678 1.00 81.50 72 ASN A O 1
ATOM 530 N N . VAL A 1 73 ? 12.187 9.378 -8.922 1.00 83.12 73 VAL A N 1
ATOM 531 C CA . VAL A 1 73 ? 11.610 9.452 -7.574 1.00 83.12 73 VAL A CA 1
ATOM 532 C C . VAL A 1 73 ? 10.147 9.900 -7.651 1.00 83.12 73 VAL A C 1
ATOM 534 O O . VAL A 1 73 ? 9.802 10.764 -8.465 1.00 83.12 73 VAL A O 1
ATOM 537 N N . ALA A 1 74 ? 9.273 9.333 -6.815 1.00 85.81 74 ALA A N 1
ATOM 538 C CA . ALA A 1 74 ? 7.880 9.765 -6.771 1.00 85.81 74 ALA A CA 1
ATOM 539 C C . ALA A 1 74 ? 7.766 11.206 -6.228 1.00 85.81 74 ALA A C 1
ATOM 541 O O . ALA A 1 74 ? 8.415 11.532 -5.230 1.00 85.81 74 ALA A O 1
ATOM 542 N N . PRO A 1 75 ? 6.925 12.074 -6.819 1.00 87.69 75 PRO A N 1
ATOM 543 C CA . PRO A 1 75 ? 6.588 13.367 -6.226 1.00 87.69 75 PRO A CA 1
ATOM 544 C C . PRO A 1 75 ? 6.031 13.236 -4.797 1.00 87.69 75 PRO A C 1
ATOM 546 O O . PRO A 1 75 ? 5.374 12.248 -4.466 1.00 87.69 75 PRO A O 1
ATOM 549 N N . THR A 1 76 ? 6.293 14.232 -3.951 1.00 87.25 76 THR A N 1
ATOM 550 C CA . THR A 1 76 ? 5.724 14.327 -2.593 1.00 87.25 76 THR A CA 1
ATOM 551 C C . THR A 1 76 ? 4.220 14.587 -2.646 1.00 87.25 76 THR A C 1
ATOM 553 O O . THR A 1 76 ? 3.725 15.193 -3.598 1.00 87.25 76 THR A O 1
ATOM 556 N N . GLY A 1 77 ? 3.488 14.144 -1.618 1.00 86.19 77 GLY A N 1
ATOM 557 C CA . GLY A 1 77 ? 2.049 14.402 -1.514 1.00 86.19 77 GLY A CA 1
ATOM 558 C C . GLY A 1 77 ? 1.226 13.602 -2.521 1.00 86.19 77 GLY A C 1
ATOM 559 O O . GLY A 1 77 ? 0.123 14.011 -2.890 1.00 86.19 77 GLY A O 1
ATOM 560 N N . LEU A 1 78 ? 1.769 12.479 -3.012 1.00 87.88 78 LEU A N 1
ATOM 561 C CA . LEU A 1 78 ? 1.020 11.545 -3.845 1.00 87.88 78 LEU A CA 1
ATOM 562 C C . LEU A 1 78 ? 0.119 10.604 -3.039 1.00 87.88 78 LEU A C 1
ATOM 564 O O . LEU A 1 78 ? -0.959 10.248 -3.521 1.00 87.88 78 LEU A O 1
ATOM 568 N N . LEU A 1 79 ? 0.519 10.265 -1.812 1.00 90.38 79 LEU A N 1
ATOM 569 C CA . LEU A 1 79 ? -0.232 9.361 -0.951 1.00 90.38 79 LEU A CA 1
ATOM 570 C C . LEU A 1 79 ? -1.420 10.049 -0.261 1.00 90.38 79 LEU A C 1
ATOM 572 O O . LEU A 1 79 ? -1.286 11.191 0.179 1.00 90.38 79 LEU A O 1
ATOM 576 N N . PRO A 1 80 ? -2.565 9.353 -0.142 1.00 93.12 80 PRO A N 1
ATOM 577 C CA . PRO A 1 80 ? -3.698 9.809 0.654 1.00 93.12 80 PRO A CA 1
ATOM 578 C C . PRO A 1 80 ? -3.362 10.004 2.135 1.00 93.12 80 PRO A C 1
ATOM 580 O O . PRO A 1 80 ? -2.643 9.195 2.723 1.00 93.12 80 PRO A O 1
ATOM 583 N N . SER A 1 81 ? -3.962 11.018 2.757 1.00 93.00 81 SER A N 1
ATOM 584 C CA . SER A 1 81 ? -3.934 11.223 4.208 1.00 93.00 81 SER A CA 1
ATOM 585 C C . SER A 1 81 ? -5.194 10.649 4.869 1.00 93.00 81 SER A C 1
ATOM 587 O O . SER A 1 81 ? -6.283 10.743 4.298 1.00 93.00 81 SER A O 1
ATOM 589 N N . PRO A 1 82 ? -5.114 10.116 6.107 1.00 92.62 82 PRO A N 1
ATOM 590 C CA . PRO A 1 82 ? -6.304 9.717 6.865 1.00 92.62 82 PRO A CA 1
ATOM 591 C C . PRO A 1 82 ? -7.223 10.899 7.228 1.00 92.62 82 PRO A C 1
ATOM 593 O O . PRO A 1 82 ? -8.333 10.677 7.705 1.00 92.62 82 PRO A O 1
ATOM 596 N N . PHE A 1 83 ? -6.765 12.139 7.030 1.00 94.56 83 PHE A N 1
ATOM 597 C CA . PHE A 1 83 ? -7.521 13.366 7.296 1.00 94.56 83 PHE A CA 1
ATOM 598 C C . PHE A 1 83 ? -8.120 14.000 6.029 1.00 94.56 83 PHE A C 1
ATOM 600 O O . PHE A 1 83 ? -8.749 15.054 6.119 1.00 94.56 83 PHE A O 1
ATOM 607 N N . ASP A 1 84 ? -7.924 13.383 4.860 1.00 95.50 84 ASP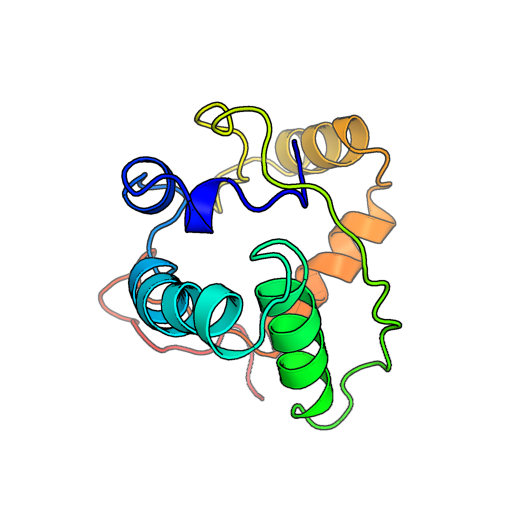 A N 1
ATOM 608 C CA . ASP A 1 84 ? -8.481 13.866 3.596 1.00 95.50 84 ASP A CA 1
ATOM 609 C C . ASP A 1 84 ? -10.004 13.682 3.532 1.00 95.50 84 ASP A C 1
ATOM 611 O O . ASP A 1 84 ? -10.572 12.755 4.115 1.00 95.50 84 ASP A O 1
ATOM 615 N N . THR A 1 85 ? -10.683 14.546 2.769 1.00 97.62 85 THR A N 1
ATOM 616 C CA . THR A 1 85 ? -12.118 14.377 2.503 1.00 97.62 85 THR A CA 1
ATOM 617 C C . THR A 1 85 ? -12.368 13.242 1.513 1.00 97.62 85 THR A C 1
ATOM 619 O O . THR A 1 85 ? -11.505 12.880 0.712 1.00 97.62 85 THR A O 1
ATOM 622 N N . VAL A 1 86 ? -13.588 12.701 1.509 1.00 96.50 86 VAL A N 1
ATOM 623 C CA . VAL A 1 86 ? -13.986 11.638 0.572 1.00 96.50 86 VAL A CA 1
ATOM 624 C C . VAL A 1 86 ? -13.861 12.100 -0.884 1.00 96.50 86 VAL A C 1
ATOM 626 O O . VAL A 1 86 ? -13.434 11.328 -1.742 1.00 96.50 86 VAL A O 1
ATOM 629 N N . GLU A 1 87 ? -14.181 13.361 -1.176 1.00 97.44 87 GLU A N 1
ATOM 630 C CA . GLU A 1 87 ? -14.058 13.954 -2.513 1.00 97.44 87 GLU A CA 1
ATOM 631 C C . GLU A 1 87 ? -12.596 14.011 -2.958 1.00 97.44 87 GLU A C 1
ATOM 633 O O . GLU A 1 87 ? -12.287 13.679 -4.102 1.00 97.44 87 GLU A O 1
ATOM 638 N N . HIS A 1 88 ? -11.686 14.370 -2.046 1.00 95.75 88 HIS A N 1
ATOM 639 C CA . HIS A 1 88 ? -10.256 14.343 -2.331 1.00 95.75 88 HIS A CA 1
ATOM 640 C C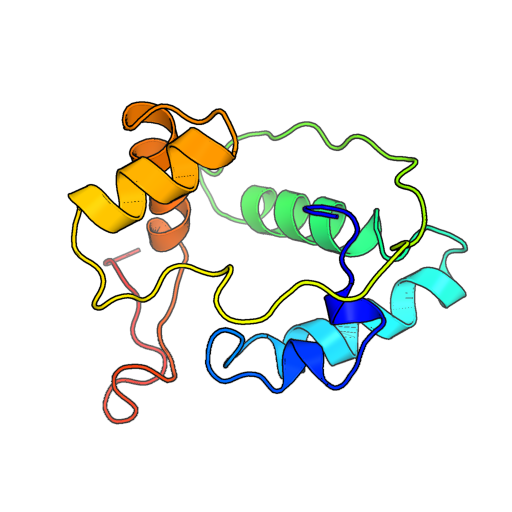 . HIS A 1 88 ? -9.785 12.912 -2.612 1.00 95.75 88 HIS A C 1
ATOM 642 O O . HIS A 1 88 ? -9.189 12.653 -3.655 1.00 95.75 88 HIS A O 1
ATOM 648 N N . LEU A 1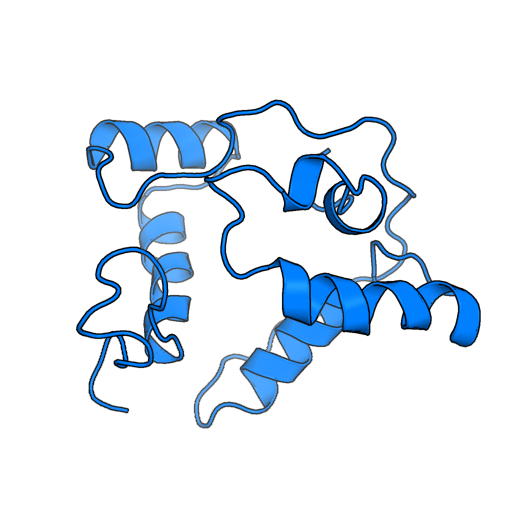 89 ? -10.118 11.958 -1.736 1.00 96.44 89 LEU A N 1
ATOM 649 C CA . LEU A 1 89 ? -9.724 10.556 -1.890 1.00 96.44 89 LEU A CA 1
ATOM 650 C C . LEU A 1 89 ? -10.230 9.954 -3.207 1.00 96.44 89 LEU A C 1
ATOM 652 O O . LEU A 1 89 ? -9.460 9.372 -3.968 1.00 96.44 89 LEU A O 1
ATOM 656 N N . THR A 1 90 ? -11.516 10.120 -3.508 1.00 96.69 90 THR A N 1
ATOM 657 C CA . THR A 1 90 ? -12.113 9.588 -4.741 1.00 96.69 90 THR A CA 1
ATOM 658 C C . THR A 1 90 ? -11.545 10.254 -5.992 1.00 96.69 90 THR A C 1
ATOM 660 O O . THR A 1 90 ? -11.268 9.548 -6.960 1.00 96.69 90 THR A O 1
ATOM 663 N N . GLY A 1 91 ? -11.283 11.566 -5.968 1.00 96.06 91 GLY A N 1
ATOM 664 C CA . GLY A 1 91 ? -10.617 12.271 -7.067 1.00 96.06 91 GLY A CA 1
ATOM 665 C C . GLY A 1 91 ? -9.211 11.734 -7.347 1.00 96.06 91 GLY A C 1
ATOM 666 O O . GLY A 1 91 ? -8.872 11.442 -8.489 1.00 96.06 91 GLY A O 1
ATOM 667 N N . ARG A 1 92 ? -8.418 11.491 -6.299 1.00 92.94 92 ARG A N 1
ATOM 668 C CA . ARG A 1 92 ? -7.050 10.961 -6.428 1.00 92.94 92 ARG A CA 1
ATOM 669 C C . ARG A 1 92 ? -6.999 9.551 -6.994 1.00 92.94 92 ARG A C 1
ATOM 671 O O . ARG A 1 92 ? -6.112 9.229 -7.780 1.00 92.94 92 ARG A O 1
ATOM 678 N N . PHE A 1 93 ? -7.942 8.701 -6.605 1.00 95.06 93 PHE A N 1
ATOM 679 C CA . PHE A 1 93 ? -8.052 7.361 -7.175 1.00 95.06 93 PHE A CA 1
ATOM 680 C C . PHE A 1 93 ? -8.577 7.400 -8.615 1.00 95.06 93 PHE A C 1
ATOM 682 O O . PHE A 1 93 ? -8.088 6.637 -9.450 1.00 95.06 93 PHE A O 1
ATOM 689 N N . ALA A 1 94 ? -9.464 8.343 -8.944 1.00 96.12 94 ALA A N 1
ATOM 690 C CA . ALA A 1 94 ? -9.906 8.570 -10.317 1.00 96.12 94 ALA A CA 1
ATOM 691 C C . ALA A 1 94 ? -8.757 9.014 -11.241 1.00 96.12 94 ALA A C 1
ATOM 693 O O . ALA A 1 94 ? -8.680 8.523 -12.367 1.00 96.12 94 ALA A O 1
ATOM 694 N N . ASP A 1 95 ? -7.813 9.834 -10.759 1.00 93.31 95 ASP A N 1
ATOM 695 C CA . ASP A 1 95 ? -6.594 10.200 -11.507 1.00 93.31 95 ASP A CA 1
ATOM 696 C C . ASP A 1 95 ? -5.733 8.972 -11.873 1.00 93.31 95 ASP A C 1
ATOM 698 O O . ASP A 1 95 ? -4.995 8.986 -12.859 1.00 93.31 95 ASP A O 1
ATOM 702 N N . MET A 1 96 ? -5.839 7.888 -11.095 1.00 91.56 96 MET A N 1
ATOM 703 C CA . MET A 1 96 ? -5.175 6.602 -11.340 1.00 91.56 96 MET A CA 1
ATOM 704 C C . MET A 1 96 ? -6.038 5.613 -12.145 1.00 91.56 96 MET A C 1
ATOM 706 O O . MET A 1 96 ? -5.598 4.495 -12.410 1.00 91.56 96 MET A O 1
ATOM 710 N N . GLY A 1 97 ? -7.248 6.012 -12.545 1.00 95.44 97 GLY A N 1
ATOM 711 C CA . GLY A 1 97 ? -8.184 5.182 -13.304 1.00 95.44 97 GLY A CA 1
ATOM 712 C C . GLY A 1 97 ? -9.074 4.269 -12.455 1.00 95.44 97 GLY A C 1
ATOM 713 O O . GLY A 1 97 ? -9.685 3.357 -13.008 1.00 95.44 97 GLY A O 1
ATOM 714 N N . PHE A 1 98 ? -9.163 4.495 -11.142 1.00 96.50 98 PHE A N 1
ATOM 715 C CA . PHE A 1 98 ? -10.019 3.725 -10.238 1.00 96.50 98 PHE A CA 1
ATOM 716 C C . PHE A 1 98 ? -11.361 4.416 -9.993 1.00 96.50 98 PHE A C 1
ATOM 718 O O . PHE A 1 98 ? -11.428 5.619 -9.736 1.00 96.50 98 PHE A O 1
ATOM 725 N N . ALA A 1 99 ? -12.441 3.639 -10.005 1.00 97.44 99 ALA A N 1
ATOM 726 C CA . ALA A 1 99 ? -13.745 4.096 -9.551 1.00 97.44 99 ALA A CA 1
ATOM 727 C C . ALA A 1 99 ? -13.809 4.141 -8.014 1.00 97.44 99 ALA A C 1
ATOM 729 O O . ALA A 1 99 ? -13.027 3.504 -7.305 1.00 97.44 99 ALA A O 1
ATOM 730 N N . ALA A 1 100 ? -14.814 4.834 -7.471 1.00 96.50 100 ALA A N 1
ATOM 731 C CA . ALA A 1 100 ? -15.049 4.861 -6.025 1.00 96.50 100 ALA A CA 1
ATOM 732 C C . ALA A 1 100 ? -15.274 3.454 -5.432 1.00 96.50 100 ALA A C 1
ATOM 734 O O . ALA A 1 100 ? -14.866 3.186 -4.304 1.00 96.50 100 ALA A O 1
ATOM 735 N N . THR A 1 101 ? -15.876 2.536 -6.195 1.00 97.69 101 THR A N 1
ATOM 736 C CA . THR A 1 101 ? -16.038 1.129 -5.794 1.00 97.69 101 THR A CA 1
ATOM 737 C C . THR A 1 101 ? -14.704 0.401 -5.665 1.00 97.69 101 THR A C 1
ATOM 739 O O . THR A 1 101 ? -14.558 -0.427 -4.769 1.00 97.69 101 THR A O 1
ATOM 742 N N . ASP A 1 102 ? -13.724 0.734 -6.505 1.00 97.44 102 ASP A N 1
ATOM 743 C CA . ASP A 1 102 ? -12.387 0.144 -6.439 1.00 97.44 102 ASP A CA 1
ATOM 744 C C . ASP A 1 102 ? -11.630 0.667 -5.217 1.00 97.44 102 ASP A C 1
ATOM 746 O O . ASP A 1 102 ? -11.011 -0.113 -4.499 1.00 97.44 102 ASP A O 1
ATOM 750 N N . LEU A 1 103 ? -11.747 1.967 -4.913 1.00 96.62 103 LEU A N 1
ATOM 751 C CA . LEU A 1 103 ? -11.218 2.539 -3.671 1.00 96.62 103 LEU A CA 1
ATOM 752 C C . LEU A 1 103 ? -11.800 1.823 -2.442 1.00 96.62 103 LEU A C 1
ATOM 754 O O . LEU A 1 103 ? -11.047 1.394 -1.571 1.00 96.62 103 LEU A O 1
ATOM 758 N N . ILE A 1 104 ? -13.122 1.640 -2.385 1.00 96.06 104 ILE A N 1
ATOM 759 C CA . ILE A 1 104 ? -13.779 0.910 -1.289 1.00 96.06 104 ILE A CA 1
ATOM 760 C C . ILE A 1 104 ? -13.235 -0.522 -1.182 1.00 96.06 104 ILE A C 1
ATOM 762 O O . ILE A 1 104 ? -12.952 -0.985 -0.077 1.00 96.06 104 ILE A O 1
ATOM 766 N N . ALA A 1 105 ? -13.046 -1.212 -2.310 1.00 96.00 105 ALA A N 1
ATOM 767 C CA . ALA A 1 105 ? -12.471 -2.554 -2.320 1.00 96.00 105 ALA A CA 1
ATOM 768 C C . ALA A 1 105 ? -11.025 -2.570 -1.787 1.00 96.00 105 ALA A C 1
ATOM 770 O O . ALA A 1 105 ? -10.677 -3.437 -0.986 1.00 96.00 105 ALA A O 1
ATOM 771 N N . LEU A 1 106 ? -10.198 -1.592 -2.170 1.00 95.31 106 LEU A N 1
ATOM 772 C CA . LEU A 1 106 ? -8.806 -1.475 -1.719 1.00 95.31 106 LEU A CA 1
ATOM 773 C C . LEU A 1 106 ? -8.691 -1.151 -0.223 1.00 95.31 106 LEU A C 1
ATOM 775 O O . LEU A 1 106 ? -7.797 -1.673 0.444 1.00 95.31 106 LEU A O 1
ATOM 779 N N . VAL A 1 107 ? -9.621 -0.366 0.335 1.00 95.75 107 VAL A N 1
ATOM 780 C CA . VAL A 1 107 ? -9.703 -0.109 1.788 1.00 95.75 107 VAL A CA 1
ATOM 781 C C . VAL A 1 107 ? -9.922 -1.402 2.585 1.00 95.75 107 VAL A C 1
ATOM 783 O O . VAL A 1 107 ? -9.549 -1.465 3.755 1.00 95.75 107 VAL A O 1
ATOM 786 N N . GLY A 1 108 ? -10.418 -2.474 1.955 1.00 93.69 108 GLY A N 1
ATOM 787 C CA . GLY A 1 108 ? -10.508 -3.805 2.559 1.00 93.69 108 GLY A CA 1
ATOM 788 C C . GLY A 1 108 ? -9.185 -4.328 3.140 1.00 93.69 108 GLY A C 1
ATOM 789 O O . GLY A 1 108 ? -9.213 -5.099 4.095 1.00 93.69 108 GLY A O 1
ATOM 790 N N . ALA A 1 109 ? -8.028 -3.849 2.662 1.00 95.00 109 ALA A N 1
ATOM 791 C CA . ALA A 1 109 ? -6.721 -4.158 3.252 1.00 95.00 109 ALA A CA 1
ATOM 792 C C . ALA A 1 109 ? -6.605 -3.763 4.741 1.00 95.00 109 ALA A C 1
ATOM 794 O O . ALA A 1 109 ? -5.795 -4.332 5.477 1.00 95.00 109 ALA A O 1
ATOM 795 N N . HIS A 1 110 ? -7.424 -2.816 5.214 1.00 96.19 110 HIS A N 1
ATOM 796 C CA . HIS A 1 110 ? -7.468 -2.438 6.625 1.00 96.19 110 HIS A CA 1
ATOM 797 C C . HIS A 1 110 ? -8.025 -3.541 7.538 1.00 96.19 110 HIS A C 1
ATOM 799 O O . HIS A 1 110 ? -7.720 -3.521 8.728 1.00 96.19 110 HIS A O 1
ATOM 805 N N . GLY A 1 111 ? -8.729 -4.543 6.996 1.00 95.06 111 GLY A N 1
ATOM 806 C CA . GLY A 1 111 ? -9.170 -5.725 7.751 1.00 95.06 111 GLY A CA 1
ATOM 807 C C . GLY A 1 111 ? -8.033 -6.654 8.197 1.00 95.06 111 GLY A C 1
ATOM 808 O O . GLY A 1 111 ? -8.263 -7.661 8.843 1.00 95.06 111 GLY A O 1
ATOM 809 N N . THR A 1 112 ? -6.785 -6.349 7.830 1.00 95.19 112 THR A N 1
ATOM 810 C CA . THR A 1 112 ? -5.587 -7.055 8.310 1.00 95.19 112 THR A CA 1
ATOM 811 C C . THR A 1 112 ? -4.491 -6.064 8.717 1.00 95.19 112 THR A C 1
ATOM 813 O O . THR A 1 112 ? -3.299 -6.325 8.535 1.00 95.19 112 THR A O 1
ATOM 816 N N . ALA A 1 113 ? -4.869 -4.880 9.215 1.00 95.50 113 ALA A N 1
ATOM 817 C CA . ALA A 1 113 ? -3.947 -3.772 9.461 1.00 95.50 113 ALA A CA 1
ATOM 818 C C . ALA A 1 113 ? -3.932 -3.282 10.915 1.00 95.50 113 ALA A C 1
ATOM 820 O O . ALA A 1 113 ? -4.881 -3.431 11.685 1.00 95.50 113 ALA A O 1
ATOM 821 N N . LYS A 1 114 ? -2.816 -2.639 11.280 1.00 96.44 114 LYS A N 1
ATOM 822 C CA . LYS A 1 114 ? -2.593 -1.992 12.579 1.00 96.44 114 LYS A CA 1
ATOM 823 C C . LYS A 1 114 ? -2.002 -0.607 12.385 1.00 96.44 114 LYS A C 1
ATOM 825 O O . LYS A 1 114 ? -1.053 -0.451 11.615 1.00 96.44 114 LYS A O 1
ATOM 830 N N . GLN A 1 115 ? -2.493 0.368 13.143 1.00 95.00 115 GLN A N 1
ATOM 831 C CA . GLN A 1 115 ? -1.944 1.725 13.145 1.00 95.00 115 GLN A CA 1
ATOM 832 C C . GLN A 1 115 ? -0.795 1.844 14.156 1.00 95.00 115 GLN A C 1
ATOM 834 O O . GLN A 1 115 ? -0.791 1.158 15.178 1.00 95.00 115 GLN A O 1
ATOM 839 N N . ARG A 1 116 ? 0.195 2.697 13.881 1.00 95.31 116 ARG A N 1
ATOM 840 C CA . ARG A 1 116 ? 1.324 2.952 14.801 1.00 95.31 116 ARG A CA 1
ATOM 841 C C . ARG A 1 116 ? 1.669 4.431 14.987 1.00 95.31 116 ARG A C 1
ATOM 843 O O . ARG A 1 116 ? 2.265 4.763 16.003 1.00 95.31 116 ARG A O 1
ATOM 850 N N . PHE A 1 117 ? 1.316 5.287 14.026 1.00 93.38 117 PHE A N 1
ATOM 851 C CA . PHE A 1 117 ? 1.825 6.661 13.945 1.00 93.38 117 PHE A CA 1
ATOM 852 C C . PHE A 1 117 ? 0.734 7.739 13.959 1.00 93.38 117 PHE A C 1
ATOM 854 O O . PHE A 1 117 ? 1.055 8.893 14.205 1.00 93.38 117 PHE A O 1
ATOM 861 N N . VAL A 1 118 ? -0.539 7.383 13.735 1.00 92.75 118 VAL A N 1
ATOM 862 C CA . VAL A 1 118 ? -1.646 8.360 13.738 1.00 92.75 118 VAL A CA 1
ATOM 863 C C . VAL A 1 118 ? -2.020 8.732 15.170 1.00 92.75 118 VAL A C 1
ATOM 865 O O . VAL A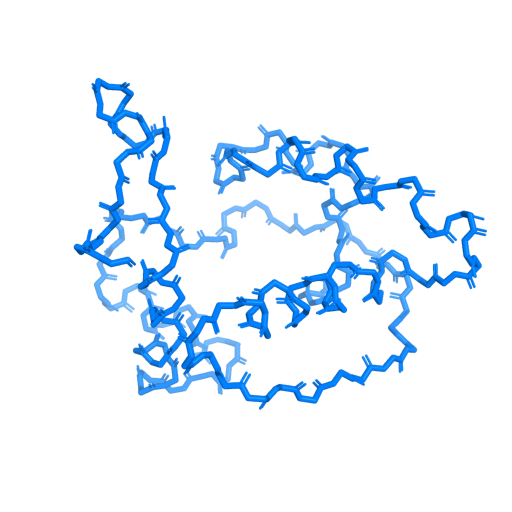 1 118 ? -2.091 9.906 15.510 1.00 92.75 118 VAL A O 1
ATOM 868 N N . ASP A 1 119 ? -2.208 7.722 16.023 1.00 94.81 119 ASP A N 1
ATOM 869 C CA . ASP A 1 119 ? -2.334 7.897 17.470 1.00 94.81 119 ASP A CA 1
ATOM 870 C C . ASP A 1 119 ? -1.258 7.048 18.161 1.00 94.81 119 ASP A C 1
ATOM 872 O O . ASP A 1 119 ? -1.460 5.842 18.376 1.00 94.81 119 ASP A O 1
ATOM 876 N N . PRO A 1 120 ? -0.106 7.648 18.516 1.00 95.62 120 PRO A N 1
ATOM 877 C CA . PRO A 1 120 ? 0.986 6.931 19.164 1.00 95.62 120 PRO A CA 1
ATOM 878 C C . PRO A 1 120 ? 0.595 6.272 20.494 1.00 95.62 120 PRO A C 1
ATOM 880 O O . PRO A 1 120 ? 1.199 5.271 20.873 1.00 95.62 120 PRO A O 1
ATOM 883 N N . SER A 1 121 ? -0.433 6.774 21.195 1.00 97.75 121 SER A N 1
ATOM 884 C CA . SER A 1 121 ? -0.894 6.179 22.459 1.00 97.75 121 SER A CA 1
ATOM 885 C C . SER A 1 121 ? -1.595 4.829 22.264 1.00 97.75 121 SER A C 1
ATOM 887 O O . SER A 1 121 ? -1.659 4.015 23.184 1.00 97.75 121 SER A O 1
ATOM 889 N N . ARG A 1 122 ? -2.082 4.565 21.046 1.00 96.25 122 ARG A N 1
ATOM 890 C CA . ARG A 1 122 ? -2.791 3.340 20.649 1.00 96.25 122 ARG A CA 1
ATOM 891 C C . ARG A 1 122 ? -1.984 2.512 19.645 1.00 96.25 122 ARG A C 1
ATOM 893 O O . ARG A 1 122 ? -2.558 1.715 18.898 1.00 96.25 122 ARG A O 1
ATOM 900 N N . ALA A 1 123 ? -0.669 2.727 19.568 1.00 96.88 123 ALA A N 1
ATOM 901 C CA . ALA A 1 123 ? 0.187 2.065 18.592 1.00 96.88 123 ALA A CA 1
ATOM 902 C C . ALA A 1 123 ? 0.082 0.531 18.688 1.00 96.88 123 ALA A C 1
ATOM 904 O O . ALA A 1 123 ? 0.148 -0.061 19.762 1.00 96.88 123 ALA A O 1
ATOM 905 N N . GLY A 1 124 ? -0.083 -0.122 17.538 1.00 96.12 124 GLY A N 1
ATOM 906 C CA . GLY A 1 124 ? -0.295 -1.565 17.431 1.00 96.12 124 GLY A CA 1
ATOM 907 C C . GLY A 1 124 ? -1.757 -2.005 17.526 1.00 96.12 124 GLY A C 1
ATOM 908 O O . GLY A 1 124 ? -2.022 -3.203 17.394 1.00 96.12 124 GLY A O 1
ATOM 909 N N . GLN A 1 125 ? -2.702 -1.081 17.711 1.00 97.38 125 GLN A N 1
ATOM 910 C CA . GLN A 1 125 ? -4.119 -1.413 17.666 1.00 97.38 125 GLN A CA 1
ATOM 911 C C . GLN A 1 125 ? -4.570 -1.786 16.249 1.00 97.38 125 GLN A C 1
ATOM 913 O O . GLN A 1 125 ? -4.244 -1.092 15.280 1.00 97.38 125 GLN A O 1
ATOM 918 N N . SER A 1 126 ? -5.333 -2.878 16.161 1.00 97.19 126 SER A N 1
ATOM 919 C CA . SER A 1 126 ? -5.997 -3.334 14.937 1.00 97.19 126 SER A CA 1
ATOM 920 C C . SER A 1 126 ? -7.068 -2.349 14.474 1.00 97.19 126 SER A C 1
ATOM 922 O O . SER A 1 126 ? -7.716 -1.693 15.291 1.00 97.19 126 SER A O 1
ATOM 924 N N . MET A 1 127 ? -7.240 -2.237 13.158 1.00 95.56 127 MET A N 1
ATOM 925 C CA . MET A 1 127 ? -8.286 -1.394 12.566 1.00 95.56 127 MET A CA 1
ATOM 926 C C . MET A 1 127 ? -9.673 -2.053 12.607 1.00 95.56 127 MET A C 1
ATOM 928 O O . MET A 1 127 ? -10.678 -1.368 12.435 1.00 95.56 127 MET A O 1
ATOM 932 N N . ASP A 1 128 ? -9.729 -3.347 12.914 1.00 95.94 128 ASP A N 1
ATOM 933 C CA . ASP A 1 128 ? -10.939 -4.110 13.195 1.00 95.94 128 ASP A CA 1
ATOM 934 C C . ASP A 1 128 ? -10.714 -5.103 14.361 1.00 95.94 128 ASP A C 1
ATOM 936 O O . ASP A 1 128 ? -9.793 -4.948 15.171 1.00 95.94 128 ASP A O 1
ATOM 940 N N . SER A 1 129 ? -11.599 -6.093 14.497 1.00 95.44 129 SER A N 1
ATOM 941 C CA . SER A 1 129 ? -11.578 -7.084 15.577 1.00 95.44 129 SER A CA 1
ATOM 942 C C . SER A 1 129 ? -10.894 -8.418 15.240 1.00 95.44 129 SER A C 1
ATOM 944 O O . SER A 1 129 ? -10.901 -9.289 16.113 1.00 95.44 129 SER A O 1
ATOM 946 N N . THR A 1 130 ? -10.366 -8.624 14.025 1.00 86.31 130 THR A N 1
ATOM 947 C CA . THR A 1 130 ? -9.872 -9.942 13.562 1.00 86.31 130 THR A CA 1
ATOM 948 C C . THR A 1 130 ? -8.520 -9.872 12.879 1.00 86.31 130 THR A C 1
ATOM 950 O O . THR A 1 130 ? -8.429 -9.229 11.822 1.00 86.31 130 THR A O 1
#

Secondary structure (DSSP, 8-state):
-GGG-GGGT-TTGGGSGGGTT-HHHHHHHTTHHHHHT--HHHHHHHHHHHHHHHSTTPPP------PPPPSSPPPTT-SPPTTS-HHHHHHHHHHTT--HHHHHHHHGGGGG-B-SSSSGGGTT-BSS--

InterPro domains:
  IPR001621 Fungal ligninase [PR00462] (38-55)
  IPR001621 Fungal ligninase [PR00462] (56-69)
  IPR001621 Fungal ligninase [PR00462] (70-97)
  IPR001621 Fungal ligninase [PR00462] (98-120)
  IPR001621 Fungal ligninase [PR00462] (121-130)
  IPR002016 Haem peroxidase [PF00141] (3-116)
  IPR002016 Haem peroxidase [PR00458] (38-55)
  IPR002016 Haem peroxidase [PR00458] (57-69)
  IPR002016 Haem peroxidase [PR00458] (102-117)
  IPR002016 Haem peroxidase [PS50873] (38-110)
  IPR010255 Haem peroxidase superfamily [SSF48113] (3-130)
  IPR044831 Heme-binding peroxidase Ccp1-like [PTHR31356] (13-123)

Foldseek 3Di:
DVLLPLVLVDVVLCVDPLNPPCPVVSVVLNVVCVVPVFRSSQRVVVVVQVVQVPDVPRDRDDRDGDRDHDPDHDDPPLDDDPPDDPVVVQVSVVVVVDHSVVVVVVCCVLQVDFACPPDVVRGRDRPDDD